Protein AF-A0A1Q7LG52-F1 (afdb_monomer)

Structure (mmCIF, N/CA/C/O backbone):
data_AF-A0A1Q7LG52-F1
#
_entry.id   AF-A0A1Q7LG52-F1
#
loop_
_atom_site.group_PDB
_atom_site.id
_atom_site.type_symbol
_atom_site.label_atom_id
_atom_site.label_alt_id
_atom_site.label_comp_id
_atom_site.label_asym_id
_atom_site.label_entity_id
_atom_site.label_seq_id
_atom_site.pdbx_PDB_ins_code
_atom_site.Cartn_x
_atom_site.Cartn_y
_atom_site.Cartn_z
_atom_site.occupancy
_atom_site.B_iso_or_equiv
_atom_site.auth_seq_id
_atom_site.auth_comp_id
_atom_site.auth_asym_id
_atom_site.auth_atom_id
_atom_site.pdbx_PDB_model_num
ATOM 1 N N . MET A 1 1 ? -13.031 6.235 41.269 1.00 60.81 1 MET A N 1
ATOM 2 C CA . MET A 1 1 ? -11.747 5.964 40.576 1.00 60.81 1 MET A CA 1
ATOM 3 C C . MET A 1 1 ? -11.846 4.858 39.522 1.00 60.81 1 MET A C 1
ATOM 5 O O . MET A 1 1 ? -11.435 5.107 38.400 1.00 60.81 1 MET A O 1
ATOM 9 N N . LYS A 1 2 ? -12.482 3.707 39.806 1.00 75.38 2 LYS A N 1
ATOM 10 C CA . LYS A 1 2 ? -12.655 2.596 38.838 1.00 75.38 2 LYS A CA 1
ATOM 11 C C . LYS A 1 2 ? -13.290 2.994 37.490 1.00 75.38 2 LYS A C 1
ATOM 13 O O . LYS A 1 2 ? -12.785 2.600 36.453 1.00 75.38 2 LYS A O 1
ATOM 18 N N . LYS A 1 3 ? -14.331 3.842 37.491 1.00 84.00 3 LYS A N 1
ATOM 19 C CA . LYS A 1 3 ? -14.981 4.331 36.252 1.00 84.00 3 LYS A CA 1
ATOM 20 C C . LYS A 1 3 ? -14.055 5.181 35.367 1.00 84.00 3 LYS A C 1
ATOM 22 O O . LYS A 1 3 ? -14.087 5.051 34.154 1.00 84.00 3 LYS A O 1
ATOM 27 N N . ARG A 1 4 ? -13.209 6.023 35.978 1.00 89.31 4 ARG A N 1
ATOM 28 C CA . ARG A 1 4 ? -12.221 6.841 35.249 1.00 89.31 4 ARG A CA 1
ATOM 29 C C . ARG A 1 4 ? -11.106 5.972 34.667 1.00 89.31 4 ARG A C 1
ATOM 31 O O . ARG A 1 4 ? -10.729 6.172 33.524 1.00 89.31 4 ARG A O 1
ATOM 38 N N . ALA A 1 5 ? -10.636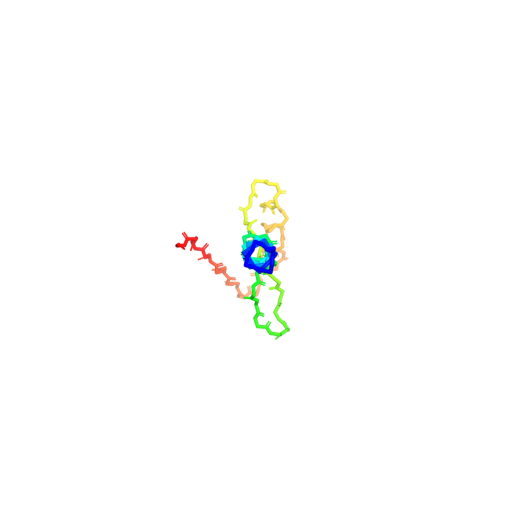 4.983 35.429 1.00 93.88 5 ALA A N 1
ATOM 39 C CA . ALA A 1 5 ? -9.650 4.018 34.947 1.00 93.88 5 ALA A CA 1
ATOM 40 C C . ALA A 1 5 ? -10.191 3.173 33.779 1.00 93.88 5 ALA A C 1
ATOM 42 O O . ALA A 1 5 ? -9.498 3.003 32.783 1.00 93.88 5 ALA A O 1
ATOM 43 N N . ALA A 1 6 ? -11.443 2.712 33.864 1.00 95.12 6 ALA A N 1
ATOM 44 C CA . ALA A 1 6 ? -12.092 1.974 32.781 1.00 95.12 6 ALA A CA 1
ATOM 45 C C . ALA A 1 6 ? -12.239 2.818 31.506 1.00 95.12 6 ALA A C 1
ATOM 47 O O . ALA A 1 6 ? -11.964 2.326 30.416 1.00 95.12 6 ALA A O 1
ATOM 48 N N . LEU A 1 7 ? -12.612 4.097 31.643 1.00 96.75 7 LEU A N 1
ATOM 49 C CA . LEU A 1 7 ? -12.694 5.014 30.507 1.00 96.75 7 LEU A CA 1
ATOM 50 C C . LEU A 1 7 ? -11.325 5.211 29.844 1.00 96.75 7 LEU A C 1
ATOM 52 O O . LEU A 1 7 ? -11.218 5.083 28.633 1.00 96.75 7 LEU A O 1
ATOM 56 N N . LEU A 1 8 ? -10.276 5.460 30.634 1.00 97.44 8 LEU A N 1
ATOM 57 C CA . LEU A 1 8 ? -8.916 5.619 30.112 1.00 97.44 8 LEU A CA 1
ATOM 58 C C . LEU A 1 8 ? -8.424 4.362 29.385 1.00 97.44 8 LEU A C 1
ATOM 60 O O . LEU A 1 8 ? -7.838 4.474 28.312 1.00 97.44 8 LEU A O 1
ATOM 64 N N . ALA A 1 9 ? -8.698 3.177 29.934 1.00 97.25 9 ALA A N 1
ATOM 65 C CA . ALA A 1 9 ? -8.348 1.912 29.296 1.00 97.25 9 ALA A CA 1
ATOM 66 C C . ALA A 1 9 ? -9.080 1.721 27.958 1.00 97.25 9 ALA A C 1
ATOM 68 O O . ALA A 1 9 ? -8.451 1.369 26.964 1.00 97.25 9 ALA A O 1
ATOM 69 N N . ALA A 1 10 ? -10.385 2.007 27.909 1.00 97.75 10 ALA A N 1
ATOM 70 C CA . ALA A 1 10 ? -11.160 1.923 26.674 1.00 97.75 10 ALA A CA 1
ATOM 71 C C . ALA A 1 10 ? -10.631 2.890 25.603 1.00 97.75 10 ALA A C 1
ATOM 73 O O . ALA A 1 10 ? -10.442 2.492 24.455 1.00 97.75 10 ALA A O 1
ATOM 74 N N . THR A 1 11 ? -10.321 4.133 25.984 1.00 98.00 11 THR A N 1
ATOM 75 C CA . THR A 1 11 ? -9.726 5.115 25.070 1.00 98.00 11 THR A CA 1
ATOM 76 C C . THR A 1 11 ? -8.371 4.642 24.549 1.00 98.00 11 THR A C 1
ATOM 78 O O . THR A 1 11 ? -8.124 4.722 23.351 1.00 98.00 11 THR A O 1
ATOM 81 N N . ALA A 1 12 ? -7.507 4.105 25.415 1.00 98.00 12 ALA A N 1
ATOM 82 C CA . ALA A 1 12 ? -6.205 3.588 25.000 1.00 98.00 12 ALA A CA 1
ATOM 83 C C . ALA A 1 12 ? -6.336 2.443 23.981 1.00 98.00 12 ALA A C 1
ATOM 85 O O . ALA A 1 12 ? -5.632 2.436 22.974 1.00 98.00 12 ALA A O 1
ATOM 86 N N . ILE A 1 13 ? -7.277 1.518 24.197 1.00 98.19 13 ILE A N 1
ATOM 87 C CA . ILE A 1 13 ? -7.550 0.417 23.261 1.00 98.19 13 ILE A CA 1
ATOM 88 C C . ILE A 1 13 ? -8.036 0.956 2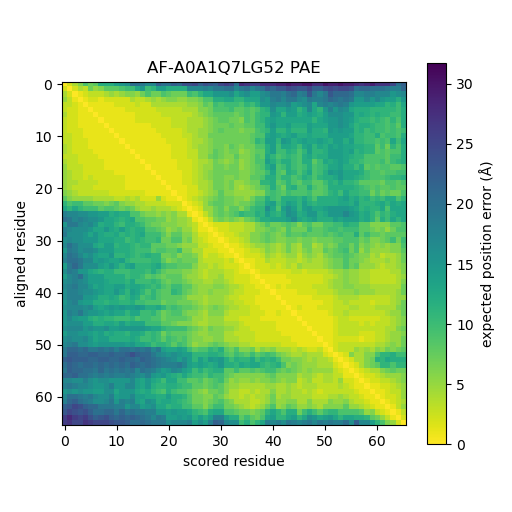1.913 1.00 98.19 13 ILE A C 1
ATOM 90 O O . ILE A 1 13 ? -7.538 0.533 20.873 1.00 98.19 13 ILE A O 1
ATOM 94 N N . LEU A 1 14 ? -8.967 1.912 21.915 1.00 98.19 14 LEU A N 1
ATOM 95 C CA . LEU A 1 14 ? -9.477 2.515 20.682 1.00 98.19 14 LEU A CA 1
ATOM 96 C C . LEU A 1 14 ? -8.379 3.228 19.890 1.00 98.19 14 LEU A C 1
ATOM 98 O O . LEU A 1 14 ? -8.334 3.096 18.671 1.00 98.19 14 LEU A O 1
ATOM 102 N N . LEU A 1 15 ? -7.472 3.937 20.567 1.00 97.88 15 LEU A N 1
ATOM 103 C CA . LEU A 1 15 ? -6.338 4.590 19.911 1.00 97.88 15 LEU A CA 1
ATOM 104 C C . LEU A 1 15 ? -5.369 3.576 19.296 1.00 97.88 15 LEU A C 1
ATOM 106 O O . LEU A 1 15 ? -4.913 3.7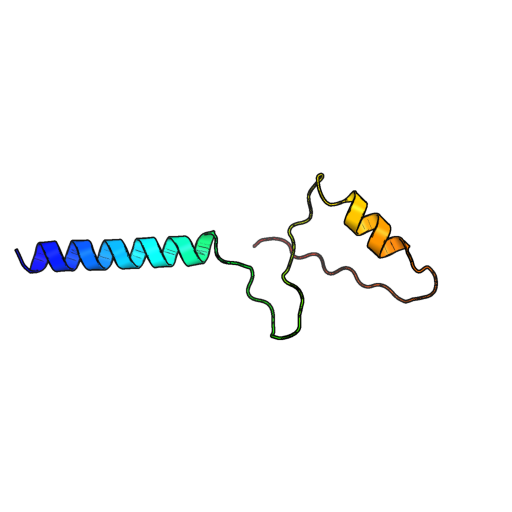82 18.175 1.00 97.88 15 LEU A O 1
ATOM 110 N N . LEU A 1 16 ? -5.089 2.470 19.991 1.00 97.25 16 LEU A N 1
ATOM 111 C CA . LEU A 1 16 ? -4.257 1.394 19.448 1.00 97.25 16 LEU A CA 1
ATOM 112 C C . LEU A 1 16 ? -4.905 0.748 18.218 1.00 97.25 16 LEU A C 1
ATOM 114 O O . LEU A 1 16 ? -4.233 0.552 17.209 1.00 97.25 16 LEU A O 1
ATOM 118 N N . LEU A 1 17 ? -6.209 0.471 18.270 1.00 95.94 17 LEU A N 1
ATOM 119 C CA . LEU A 1 17 ? -6.948 -0.076 17.130 1.00 95.94 17 LEU A CA 1
ATOM 120 C C . LEU A 1 17 ? -6.960 0.893 15.943 1.00 95.94 17 LEU A C 1
ATOM 122 O O . LEU A 1 17 ? -6.724 0.470 14.815 1.00 95.94 17 LEU A O 1
ATOM 126 N N . ALA A 1 18 ? -7.176 2.187 16.190 1.00 95.00 18 ALA A N 1
ATOM 127 C CA . ALA A 1 18 ? -7.120 3.210 15.151 1.00 95.00 18 ALA A CA 1
ATOM 128 C C . ALA A 1 18 ? -5.724 3.297 14.517 1.00 95.00 18 ALA A C 1
ATOM 130 O O . ALA A 1 18 ? -5.611 3.404 13.299 1.00 95.00 18 ALA A O 1
ATOM 131 N N . ALA A 1 19 ? -4.664 3.195 15.324 1.00 94.56 19 ALA A N 1
ATOM 132 C CA . ALA A 1 19 ? -3.299 3.199 14.818 1.00 94.56 19 ALA A CA 1
ATOM 133 C C . ALA A 1 19 ? -3.020 1.988 13.910 1.00 94.56 19 ALA A C 1
ATOM 135 O O . ALA A 1 19 ? -2.476 2.142 12.818 1.00 94.56 19 ALA A O 1
ATOM 136 N N . VAL A 1 20 ? -3.446 0.792 14.325 1.00 91.62 20 VAL A N 1
ATOM 137 C CA . VAL A 1 20 ? -3.312 -0.426 13.511 1.00 91.62 20 VAL A CA 1
ATOM 138 C C . VAL A 1 20 ? -4.135 -0.330 12.227 1.00 91.62 20 VAL A C 1
ATOM 140 O O . VAL A 1 20 ? -3.665 -0.752 11.180 1.00 91.62 20 VAL A O 1
ATOM 143 N N . TYR A 1 21 ? -5.336 0.243 12.275 1.00 87.00 21 TYR A N 1
ATOM 144 C CA . TYR A 1 21 ? -6.187 0.380 11.093 1.00 87.00 21 TYR A CA 1
ATOM 145 C C . TYR A 1 21 ? -5.623 1.372 10.064 1.00 87.00 21 TYR A C 1
ATOM 147 O O . TYR A 1 21 ? -5.660 1.098 8.869 1.00 87.00 21 TYR A O 1
ATOM 155 N N . LEU A 1 22 ? -5.099 2.517 10.516 1.00 86.75 22 LEU A N 1
ATOM 156 C CA . LEU A 1 22 ? -4.648 3.597 9.629 1.00 86.75 22 LEU A CA 1
ATOM 157 C C . LEU A 1 22 ? -3.225 3.406 9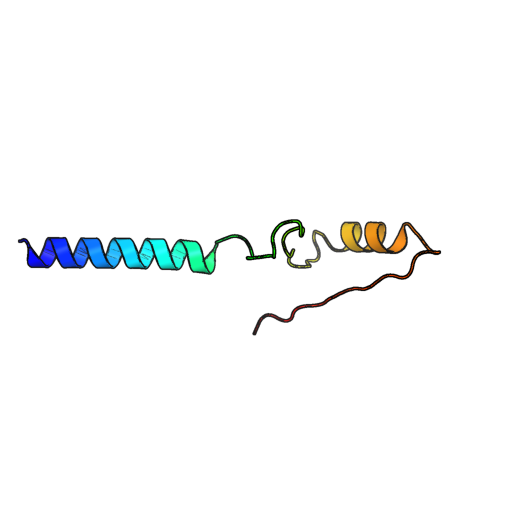.088 1.00 86.75 22 LEU A C 1
ATOM 159 O O . LEU A 1 22 ? -2.928 3.889 7.999 1.00 86.75 22 LEU A O 1
ATOM 163 N N . TRP A 1 23 ? -2.348 2.736 9.841 1.00 86.56 23 TRP A N 1
ATOM 164 C CA . TRP A 1 23 ? -0.938 2.540 9.468 1.00 86.56 23 TRP A CA 1
ATOM 165 C C . TRP A 1 23 ? -0.522 1.068 9.378 1.00 86.56 23 TRP A C 1
ATOM 167 O O . TRP A 1 23 ? 0.654 0.775 9.160 1.00 86.56 23 TRP A O 1
ATOM 177 N N . GLY A 1 24 ? -1.454 0.134 9.562 1.00 80.94 24 GLY A N 1
ATOM 178 C CA . GLY A 1 24 ? -1.189 -1.285 9.375 1.00 80.94 24 GLY A CA 1
ATOM 179 C C . GLY A 1 24 ? -0.876 -1.618 7.912 1.00 80.94 24 GLY A C 1
ATOM 180 O O . GLY A 1 24 ? -1.359 -0.938 7.004 1.00 80.94 24 GLY A O 1
ATOM 181 N N . PRO A 1 25 ? -0.069 -2.662 7.660 1.00 73.25 25 PRO A N 1
ATOM 182 C CA . PRO A 1 25 ? 0.198 -3.126 6.304 1.00 73.25 25 PRO A CA 1
ATOM 183 C C . PRO A 1 25 ? -1.100 -3.557 5.608 1.00 73.25 25 PRO A C 1
ATOM 185 O O . PRO A 1 25 ? -2.043 -4.020 6.255 1.00 73.25 25 PRO A O 1
ATOM 188 N N . SER A 1 26 ? -1.138 -3.427 4.280 1.00 71.50 26 SER A N 1
ATOM 189 C CA . SER A 1 26 ? -2.276 -3.876 3.479 1.00 71.50 26 SER A CA 1
ATOM 190 C C . SER A 1 26 ? -2.524 -5.373 3.701 1.00 71.50 26 SER A C 1
ATOM 192 O O . SER A 1 26 ? -1.605 -6.191 3.665 1.00 71.50 26 SER A O 1
ATOM 194 N N . SER A 1 27 ? -3.779 -5.741 3.971 1.00 74.31 27 SER A N 1
ATOM 195 C CA . SER A 1 27 ? -4.154 -7.148 4.096 1.00 74.31 27 SER A CA 1
ATOM 196 C C . SER A 1 27 ? -4.254 -7.745 2.697 1.00 74.31 27 SER A C 1
ATOM 198 O O . SER A 1 27 ? -5.171 -7.427 1.941 1.00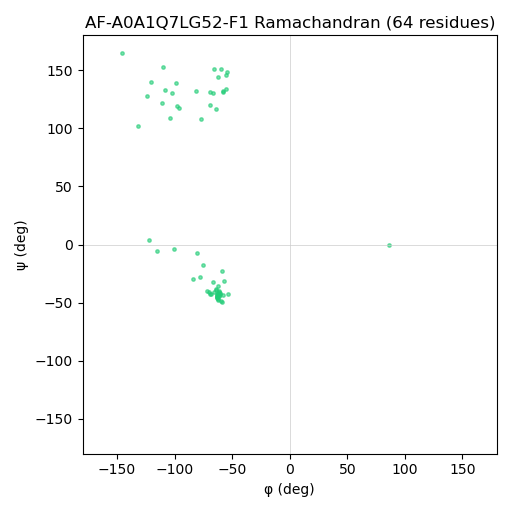 74.31 27 SER A O 1
ATOM 200 N 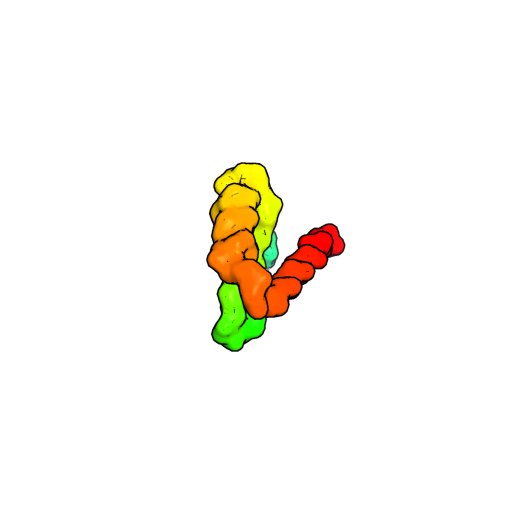N . VAL A 1 28 ? -3.286 -8.584 2.347 1.00 80.69 28 VAL A N 1
ATOM 201 C CA . VAL A 1 28 ? -3.303 -9.396 1.128 1.00 80.69 28 VAL A CA 1
ATOM 202 C C . VAL A 1 28 ? -3.483 -10.873 1.490 1.00 80.69 28 VAL A C 1
ATOM 204 O O . VAL A 1 28 ? -3.119 -11.277 2.601 1.00 80.69 28 VAL A O 1
ATOM 207 N N . PRO A 1 29 ? -4.059 -11.698 0.595 1.00 83.31 29 PRO A N 1
ATOM 208 C CA . PRO A 1 29 ? -4.133 -13.138 0.805 1.00 83.31 29 PRO A CA 1
ATOM 209 C C . PRO A 1 29 ? -2.750 -13.756 1.084 1.00 83.31 29 PRO A C 1
ATOM 211 O O . PRO A 1 29 ? -1.746 -13.281 0.548 1.00 83.31 29 PRO A O 1
ATOM 214 N N . PRO A 1 30 ? -2.669 -14.834 1.886 1.00 82.50 30 PRO A N 1
ATOM 215 C CA . PRO A 1 30 ? -1.407 -15.521 2.145 1.00 82.50 30 PRO A CA 1
ATOM 216 C C . PRO A 1 30 ? -0.712 -15.959 0.849 1.00 82.50 30 PRO A C 1
ATOM 218 O O . PRO A 1 30 ? -1.343 -16.548 -0.026 1.00 82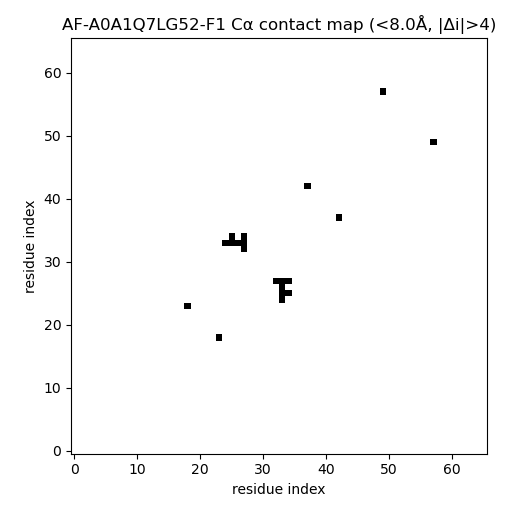.50 30 PRO A O 1
ATOM 221 N N . GLY A 1 31 ? 0.594 -15.698 0.749 1.00 85.25 31 GLY A N 1
ATOM 222 C CA . GLY A 1 31 ? 1.398 -16.017 -0.437 1.00 85.25 31 GLY A CA 1
ATOM 223 C C . GLY A 1 31 ? 1.380 -14.945 -1.531 1.00 85.25 31 GLY A C 1
ATOM 224 O O . GLY A 1 31 ? 2.051 -15.119 -2.544 1.00 85.25 31 GLY A O 1
ATOM 225 N N . GLN A 1 32 ? 0.650 -13.844 -1.331 1.00 82.44 32 GLN A N 1
ATOM 226 C CA . GLN A 1 32 ? 0.698 -12.678 -2.204 1.00 82.44 32 GLN A CA 1
ATOM 227 C C . GLN A 1 32 ? 1.614 -11.603 -1.609 1.00 82.44 32 GLN A C 1
ATOM 229 O O . GLN A 1 32 ? 1.577 -11.347 -0.405 1.00 82.44 32 GLN A O 1
ATOM 234 N N . GLU A 1 33 ? 2.408 -10.952 -2.460 1.00 82.06 33 GLU A N 1
ATOM 235 C CA . GLU A 1 33 ? 3.154 -9.758 -2.062 1.00 82.06 33 GLU A CA 1
ATOM 236 C C . GLU A 1 33 ? 2.1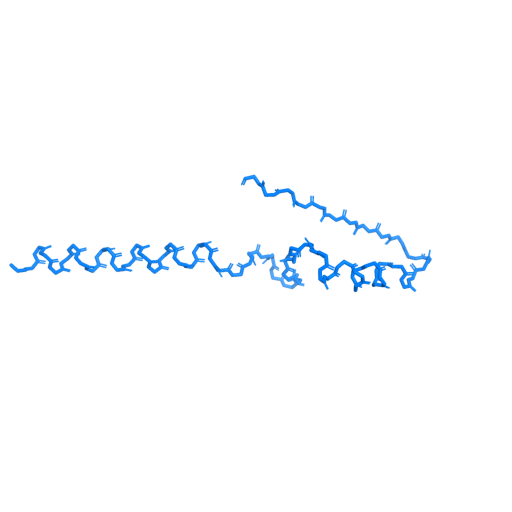88 -8.628 -1.648 1.00 82.06 33 GLU A C 1
ATOM 238 O O . GLU A 1 33 ? 1.109 -8.487 -2.244 1.00 82.06 33 GLU A O 1
ATOM 243 N N . PRO A 1 34 ? 2.540 -7.814 -0.636 1.00 82.00 34 PRO A N 1
ATOM 244 C CA . PRO A 1 34 ? 1.724 -6.681 -0.216 1.00 82.00 34 PRO A CA 1
ATOM 245 C C . PRO A 1 34 ? 1.433 -5.714 -1.366 1.00 82.00 34 PRO A C 1
ATOM 247 O O . PRO A 1 34 ? 2.278 -5.467 -2.226 1.00 82.00 34 PRO A O 1
ATOM 250 N N . LEU A 1 35 ? 0.246 -5.104 -1.349 1.00 83.12 35 LEU A N 1
ATOM 251 C CA . LEU A 1 35 ? -0.058 -4.017 -2.278 1.00 83.12 35 LEU A CA 1
ATOM 252 C C . LEU A 1 35 ? 0.817 -2.808 -1.946 1.00 83.12 35 LEU A C 1
ATOM 254 O O . LEU A 1 35 ? 0.856 -2.366 -0.794 1.00 83.12 35 LEU A O 1
ATOM 258 N N . VAL A 1 36 ? 1.468 -2.262 -2.971 1.00 83.06 36 VAL A N 1
ATOM 259 C CA . VAL A 1 36 ? 2.325 -1.082 -2.863 1.00 83.06 36 VAL A CA 1
ATOM 260 C C . VAL A 1 36 ? 1.633 0.106 -3.517 1.00 83.06 36 VAL A C 1
ATOM 262 O O . VAL A 1 36 ? 1.137 0.016 -4.640 1.00 83.06 36 VAL A O 1
ATOM 265 N N . THR A 1 37 ? 1.623 1.243 -2.825 1.00 86.50 37 THR A N 1
ATOM 266 C CA . THR A 1 37 ? 1.152 2.503 -3.403 1.00 86.50 37 THR A CA 1
ATOM 267 C C . THR A 1 37 ? 2.139 2.982 -4.463 1.00 86.50 37 THR A C 1
ATOM 269 O O . THR A 1 37 ? 3.307 3.247 -4.165 1.00 86.50 37 THR A O 1
ATOM 272 N N . LEU A 1 38 ? 1.666 3.119 -5.700 1.00 88.00 38 LEU A N 1
ATOM 273 C CA . LEU A 1 38 ? 2.455 3.683 -6.790 1.00 88.00 38 LEU A CA 1
ATOM 274 C C . LEU A 1 38 ? 2.684 5.183 -6.543 1.00 88.00 38 LEU A C 1
ATOM 276 O O . LEU A 1 38 ? 1.756 5.928 -6.230 1.00 88.00 38 LEU A O 1
ATOM 280 N N . SER A 1 39 ? 3.930 5.625 -6.667 1.00 90.50 39 SER A N 1
ATOM 281 C CA . SER A 1 39 ? 4.368 6.998 -6.422 1.00 90.50 39 SER A CA 1
ATOM 282 C C . SER A 1 39 ? 5.499 7.370 -7.376 1.00 90.50 39 SER A C 1
ATOM 284 O O . SER A 1 39 ? 6.165 6.501 -7.936 1.00 90.50 39 SER A O 1
ATOM 286 N N . SER A 1 40 ? 5.798 8.661 -7.509 1.00 92.69 40 SER A N 1
ATOM 287 C CA . SER A 1 40 ? 6.922 9.111 -8.341 1.00 92.69 40 SER A CA 1
ATOM 288 C C . SER A 1 40 ? 8.273 8.527 -7.906 1.00 92.69 40 SER A C 1
ATOM 290 O O . SER A 1 40 ? 9.190 8.458 -8.715 1.00 92.69 40 SER A O 1
ATOM 292 N N . ALA A 1 41 ? 8.402 8.095 -6.646 1.00 94.12 41 ALA A N 1
ATOM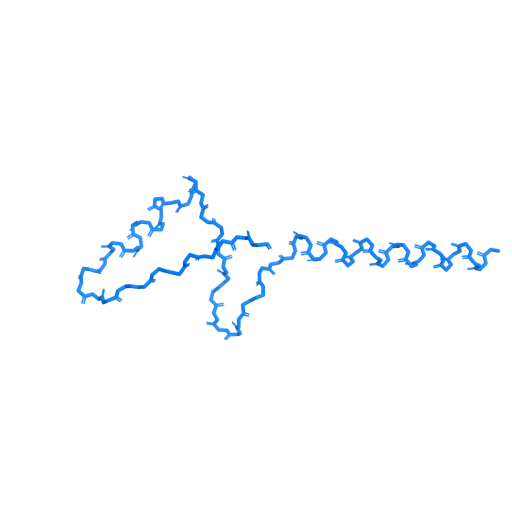 293 C CA . ALA A 1 41 ? 9.629 7.511 -6.114 1.00 94.12 41 ALA A CA 1
ATOM 294 C C . ALA A 1 41 ? 9.852 6.049 -6.540 1.00 94.12 41 ALA A C 1
ATOM 296 O O . ALA A 1 41 ? 10.999 5.624 -6.617 1.00 94.12 41 ALA A O 1
ATOM 297 N N . ASN A 1 42 ? 8.786 5.284 -6.814 1.00 91.94 42 ASN A N 1
ATOM 298 C CA . ASN A 1 42 ? 8.872 3.855 -7.161 1.00 91.94 42 ASN A CA 1
ATOM 299 C C . ASN A 1 42 ? 8.403 3.532 -8.591 1.00 91.94 42 ASN A C 1
ATOM 301 O O . ASN A 1 42 ? 8.565 2.402 -9.046 1.00 91.94 42 ASN A O 1
ATOM 305 N N . PHE A 1 43 ? 7.872 4.518 -9.321 1.00 92.44 43 PHE A N 1
ATOM 306 C CA . PHE A 1 43 ? 7.341 4.319 -10.669 1.00 92.44 43 PHE A CA 1
ATOM 307 C C . PHE A 1 43 ? 8.376 3.746 -11.648 1.00 92.44 43 PHE A C 1
ATOM 309 O O . PHE A 1 43 ? 8.069 2.805 -12.368 1.00 92.44 43 PHE A O 1
ATOM 316 N N . GLY A 1 44 ? 9.613 4.254 -11.635 1.00 94.62 44 GLY A N 1
ATOM 317 C CA . GLY A 1 44 ? 10.657 3.770 -12.546 1.00 94.62 44 GLY A CA 1
ATOM 318 C C . GLY A 1 44 ? 11.087 2.324 -12.273 1.00 94.62 44 GLY A C 1
ATOM 319 O O . GLY A 1 44 ? 11.418 1.591 -13.200 1.00 94.62 44 GLY A O 1
ATOM 320 N N . GLU A 1 45 ? 11.067 1.874 -11.016 1.00 91.69 45 GLU A N 1
ATOM 321 C CA . GLU A 1 45 ? 11.331 0.466 -10.688 1.00 91.69 45 GLU A CA 1
ATOM 322 C C . GLU A 1 45 ? 10.192 -0.430 -11.180 1.00 91.69 45 GLU A C 1
ATOM 324 O O . GLU A 1 45 ? 10.445 -1.473 -11.785 1.00 91.69 45 GLU A O 1
ATOM 329 N N . PHE A 1 46 ? 8.947 0.013 -10.981 1.00 90.94 46 PHE A N 1
ATOM 330 C CA . PHE A 1 46 ? 7.763 -0.662 -11.499 1.00 90.94 46 PHE A CA 1
ATOM 331 C C . PHE A 1 46 ? 7.801 -0.789 -13.029 1.00 90.94 46 PHE A C 1
ATOM 333 O O . PHE A 1 46 ? 7.632 -1.893 -13.537 1.00 90.94 46 PHE A O 1
ATOM 340 N N . GLU A 1 47 ? 8.070 0.300 -13.755 1.00 91.19 47 GLU A N 1
ATOM 341 C CA . GLU A 1 47 ? 8.160 0.315 -15.221 1.00 91.19 47 GLU A CA 1
ATOM 342 C C . GLU A 1 47 ? 9.251 -0.642 -15.717 1.00 91.19 47 GLU A C 1
ATOM 344 O O . GLU A 1 47 ? 8.981 -1.521 -16.530 1.00 91.19 47 GLU A O 1
ATOM 349 N N . ASN A 1 48 ? 10.452 -0.581 -15.134 1.00 91.56 48 ASN A N 1
ATOM 350 C CA . ASN A 1 48 ? 11.546 -1.493 -15.482 1.00 91.56 48 ASN A CA 1
ATOM 351 C C . ASN A 1 48 ? 11.226 -2.968 -15.190 1.00 91.56 48 ASN A C 1
ATOM 353 O O . ASN A 1 48 ? 11.693 -3.857 -15.902 1.00 91.56 48 ASN A O 1
ATOM 357 N N . ALA A 1 49 ? 10.498 -3.258 -14.109 1.00 88.00 49 ALA A N 1
ATOM 358 C CA . ALA A 1 49 ? 10.074 -4.617 -13.784 1.00 88.00 49 ALA A CA 1
ATOM 359 C C . ALA A 1 49 ? 8.977 -5.101 -14.735 1.00 88.00 49 ALA A C 1
ATOM 361 O O . ALA A 1 49 ? 9.017 -6.249 -15.175 1.00 88.00 49 ALA A O 1
ATOM 362 N N . PHE A 1 50 ? 8.038 -4.217 -15.073 1.00 87.56 50 PHE A N 1
ATOM 363 C CA . PHE A 1 50 ? 6.985 -4.488 -16.032 1.00 87.56 50 PHE A CA 1
ATOM 364 C C . PHE A 1 50 ? 7.582 -4.767 -17.413 1.00 87.56 50 PHE A C 1
ATOM 366 O O . PHE A 1 50 ? 7.262 -5.791 -18.000 1.00 87.56 50 PHE A O 1
ATOM 373 N N . ASP A 1 51 ? 8.506 -3.936 -17.898 1.00 89.19 51 ASP A N 1
ATOM 374 C CA . ASP A 1 51 ? 9.060 -4.013 -19.256 1.00 89.19 51 ASP A CA 1
ATOM 375 C C . ASP A 1 51 ? 10.159 -5.042 -19.478 1.00 89.19 51 ASP A C 1
ATOM 377 O O . ASP A 1 51 ? 10.529 -5.301 -20.624 1.00 89.19 51 ASP A O 1
ATOM 381 N N . ARG A 1 52 ? 10.630 -5.687 -18.409 1.00 88.56 52 ARG A N 1
ATOM 382 C CA . ARG A 1 52 ? 11.750 -6.632 -18.457 1.00 88.56 52 ARG A CA 1
ATOM 383 C C . ARG A 1 52 ? 11.546 -7.795 -19.426 1.00 88.56 52 ARG A C 1
ATOM 385 O O . ARG A 1 52 ? 12.534 -8.287 -19.962 1.00 88.56 52 ARG A O 1
ATOM 392 N N . ASP A 1 53 ? 10.305 -8.238 -19.630 1.00 82.06 53 ASP A N 1
ATOM 393 C CA . ASP A 1 53 ? 10.015 -9.451 -20.399 1.00 82.06 53 ASP A CA 1
ATOM 394 C C . ASP A 1 53 ? 8.906 -9.220 -21.434 1.00 82.06 53 ASP A C 1
ATOM 396 O O . ASP A 1 53 ? 7.722 -9.111 -21.103 1.00 82.06 53 ASP A O 1
ATOM 400 N N . ALA A 1 54 ? 9.287 -9.051 -22.703 1.00 79.62 54 ALA A N 1
ATOM 401 C CA . ALA A 1 54 ? 8.387 -8.663 -23.800 1.00 79.62 54 ALA A CA 1
ATOM 402 C C . ALA A 1 54 ? 7.469 -9.794 -24.290 1.00 79.62 54 ALA A C 1
ATOM 404 O O . ALA A 1 54 ? 6.462 -9.521 -24.940 1.00 79.62 54 ALA A O 1
ATOM 405 N N . GLU A 1 55 ? 7.797 -11.046 -23.972 1.00 86.25 55 GLU A N 1
ATOM 406 C CA . GLU A 1 55 ? 7.091 -12.219 -24.502 1.00 86.25 55 GLU A CA 1
ATOM 407 C C . GLU A 1 55 ? 6.070 -12.820 -23.525 1.00 86.25 55 GLU A C 1
ATOM 409 O O . GLU A 1 55 ? 5.329 -13.737 -23.880 1.00 86.25 55 GLU A O 1
ATOM 414 N N . VAL A 1 56 ? 5.985 -12.291 -22.301 1.00 84.56 56 VAL A N 1
ATOM 415 C CA . VAL A 1 56 ? 5.068 -12.789 -21.271 1.00 84.56 56 VAL A CA 1
ATOM 416 C C . VAL A 1 56 ? 3.847 -11.867 -21.166 1.00 84.56 56 VAL A C 1
ATOM 418 O O . VAL A 1 56 ? 4.015 -10.654 -21.036 1.00 84.56 56 VAL A O 1
ATOM 421 N N . PRO A 1 57 ? 2.608 -12.399 -21.184 1.00 82.50 57 PRO A N 1
ATOM 422 C CA . PRO A 1 57 ? 1.412 -11.608 -20.909 1.00 82.50 57 PRO A CA 1
ATOM 423 C C . PRO A 1 57 ? 1.483 -10.949 -19.527 1.00 82.50 57 PRO A C 1
ATOM 425 O O . PRO A 1 57 ? 1.769 -11.616 -18.532 1.00 82.50 57 PRO A O 1
ATOM 428 N N . ARG A 1 58 ? 1.184 -9.648 -19.451 1.00 84.06 58 ARG A N 1
ATOM 429 C CA . ARG A 1 58 ? 1.296 -8.859 -18.215 1.00 84.06 58 ARG A CA 1
ATOM 430 C C . ARG A 1 58 ? -0.051 -8.273 -17.822 1.00 84.06 58 ARG A C 1
ATOM 432 O O . ARG A 1 58 ? -0.799 -7.795 -18.672 1.00 84.06 58 ARG A O 1
ATOM 439 N N . LEU A 1 59 ? -0.339 -8.279 -16.525 1.00 82.88 59 LEU A N 1
ATOM 440 C CA . LEU A 1 59 ? -1.554 -7.709 -15.952 1.00 82.88 59 LEU A CA 1
ATOM 441 C C . LEU A 1 59 ? -1.171 -6.682 -14.887 1.00 82.88 59 LEU A C 1
ATOM 443 O O . LEU A 1 59 ? -0.419 -6.997 -13.969 1.00 82.88 59 LEU A O 1
ATOM 447 N N . VAL A 1 60 ? -1.717 -5.471 -14.997 1.00 85.81 60 VAL A N 1
ATOM 448 C CA . VAL A 1 60 ? -1.608 -4.437 -13.961 1.00 85.81 60 VAL A CA 1
ATOM 449 C C . VAL A 1 60 ? -2.979 -4.247 -13.338 1.00 85.81 60 VAL A C 1
ATOM 451 O O . VAL A 1 60 ? -3.945 -3.933 -14.031 1.00 85.81 60 VAL A O 1
ATOM 454 N N . LEU A 1 61 ? -3.063 -4.437 -12.025 1.00 83.19 61 LEU A N 1
ATOM 455 C CA . LEU A 1 61 ? -4.273 -4.189 -11.250 1.00 83.19 61 LEU A CA 1
ATOM 456 C C . LEU A 1 61 ? -4.098 -2.878 -10.486 1.00 83.19 61 LEU A C 1
ATOM 458 O O . LEU A 1 61 ? -3.305 -2.797 -9.550 1.00 83.19 61 LEU A O 1
ATOM 462 N N . LEU A 1 62 ? -4.825 -1.845 -10.909 1.00 83.12 62 LEU A N 1
ATOM 463 C CA . LEU A 1 62 ? -4.836 -0.550 -10.239 1.00 83.12 62 LEU A CA 1
ATOM 464 C C . LEU A 1 62 ? -6.027 -0.486 -9.289 1.00 83.12 62 LEU A C 1
ATOM 466 O O . LEU A 1 62 ? -7.181 -0.542 -9.713 1.00 83.12 62 LEU A O 1
ATOM 470 N N . PHE A 1 63 ? -5.734 -0.344 -8.002 1.00 78.81 63 PHE A N 1
ATOM 471 C CA . PHE A 1 63 ? -6.740 -0.138 -6.972 1.00 78.81 63 PHE A CA 1
ATOM 472 C C . PHE A 1 63 ? -6.830 1.358 -6.672 1.00 78.81 63 PHE A C 1
ATOM 474 O O . PHE A 1 63 ? -5.848 1.982 -6.271 1.00 78.81 63 PHE A O 1
ATOM 481 N N . SER A 1 64 ? -8.006 1.945 -6.884 1.00 74.31 64 SER A N 1
ATOM 482 C CA . SER A 1 64 ? -8.301 3.294 -6.403 1.00 74.31 64 SER A CA 1
ATOM 483 C C . SER A 1 64 ? -8.686 3.203 -4.922 1.00 74.31 64 SER A C 1
ATOM 485 O O . SER A 1 64 ? -9.509 2.350 -4.585 1.00 74.31 64 SER A O 1
ATOM 487 N N . PRO A 1 65 ? -8.124 4.043 -4.034 1.00 66.44 65 PRO A N 1
ATOM 488 C CA . PRO A 1 65 ? -8.620 4.140 -2.668 1.00 66.44 65 PRO A CA 1
ATOM 489 C C . PRO A 1 65 ? -10.060 4.674 -2.712 1.00 66.44 65 PRO A C 1
ATOM 491 O O . PRO A 1 65 ? -10.272 5.792 -3.182 1.00 66.44 65 PRO A O 1
ATOM 494 N N . THR A 1 66 ? -11.031 3.875 -2.267 1.00 54.50 66 THR A N 1
ATOM 495 C CA . THR A 1 66 ? -12.397 4.329 -1.945 1.00 54.50 66 THR A CA 1
ATOM 496 C C . THR A 1 66 ? -12.510 4.649 -0.470 1.00 54.50 66 THR A C 1
ATOM 498 O O . THR A 1 66 ? -12.065 3.784 0.321 1.00 54.50 66 THR A O 1
#

Radius of gyration: 20.38 Å; Cα contacts (8 Å, |Δi|>4): 10; chains: 1; bounding box: 27×25×65 Å

Mean predicted aligned error: 8.51 Å

Foldseek 3Di:
DVVVVVVVVVVVVVVVVVCCVPPNFADDPPPDDTDDDDDPVCVVVVVCVQPVDPPDDDDDDDDDDD

Solvent-accessible surface area (backbone atoms only — not comparable to full-atom values): 4482 Å² total; per-residue (Å²): 109,70,69,60,52,52,51,53,51,52,52,53,51,49,52,53,51,50,49,47,70,76,70,45,79,64,91,54,63,91,95,53,78,65,80,74,85,88,42,90,90,51,44,66,61,50,51,53,62,64,64,70,52,89,88,57,92,81,86,86,85,85,82,77,92,126

pLDDT: mean 86.59, std 8.93, range [54.5, 98.19]

Sequence (66 aa):
MKKRAALLAATAILLLLAAVYLWGPSSVPPGQEPLVTLSSANFGEFENAFDRDAEVPRLVLLFSPT

Secondary structure (DSSP, 8-state):
-HHHHHHHHHHHHHHHHHHHHHHSPP---TTSPPP----TTTHHHHHHHHHT-TTS-----PPPP-